Protein AF-A0A914QSR3-F1 (afdb_monomer_lite)

Foldseek 3Di:
DDDPPPVVVVVVVVVVVVVVVVVVVVVVVCCCVPPVVVCLVVPLVVVVVQCVPAPENANHVVYDDVVLVVLLVVVVLCCVPPVVSCPVPVSSVVSNVVVCVDPVNVVCVVPPDDDPD

InterPro domains:
  IPR004046 Glutathione S-transferase, C-terminal [PF14497] (30-112)
  IPR010987 Glutathione S-transferase, C-terminal-like [PS50405] (1-117)
  IPR036282 Glutathione S-transferase, C-terminal domain superfamily [SSF47616] (30-117)
  IPR050213 Glutathione S-transferase superfamily [PTHR11571] (14-114)

Structure (mmCIF, N/CA/C/O backbone):
data_AF-A0A914QSR3-F1
#
_entry.id   AF-A0A914QSR3-F1
#
loop_
_atom_site.group_PDB
_atom_site.id
_atom_site.type_symbol
_atom_site.label_atom_id
_atom_site.label_alt_id
_atom_site.label_comp_id
_atom_site.label_asym_id
_atom_site.label_entity_id
_atom_site.label_seq_id
_atom_site.pdbx_PDB_ins_code
_atom_site.Cartn_x
_atom_site.Cartn_y
_atom_site.Cartn_z
_atom_site.occupancy
_atom_site.B_iso_or_equiv
_atom_site.auth_seq_id
_atom_site.auth_comp_id
_atom_site.auth_asym_id
_atom_site.auth_atom_id
_atom_site.pdbx_PDB_model_num
ATOM 1 N N . MET A 1 1 ? 26.448 -27.550 -52.874 1.00 37.41 1 MET A N 1
ATOM 2 C CA . MET A 1 1 ? 26.895 -26.172 -52.575 1.00 37.41 1 MET A CA 1
ATOM 3 C C . MET A 1 1 ? 25.692 -25.322 -52.146 1.00 37.41 1 MET A C 1
ATOM 5 O O . MET A 1 1 ? 25.322 -24.408 -52.858 1.00 37.41 1 MET A O 1
ATOM 9 N N . LEU A 1 2 ? 25.044 -25.649 -51.019 1.00 44.28 2 LEU A N 1
ATOM 10 C CA . LEU A 1 2 ? 23.909 -24.900 -50.445 1.00 44.28 2 LEU A CA 1
ATOM 11 C C . LEU A 1 2 ? 23.855 -25.189 -48.931 1.00 44.28 2 LEU A C 1
ATOM 13 O O . LEU A 1 2 ? 23.106 -26.051 -48.493 1.00 44.28 2 LEU A O 1
ATOM 17 N N . ALA A 1 3 ? 24.710 -24.542 -48.137 1.00 46.22 3 ALA A N 1
ATOM 18 C CA . ALA A 1 3 ? 24.650 -24.623 -46.667 1.00 46.22 3 ALA A CA 1
ATOM 19 C C . ALA A 1 3 ? 24.888 -23.269 -45.968 1.00 46.22 3 ALA A C 1
ATOM 21 O O . ALA A 1 3 ? 24.902 -23.204 -44.750 1.00 46.22 3 ALA A O 1
ATOM 22 N N . VAL A 1 4 ? 25.032 -22.170 -46.721 1.00 52.44 4 VAL A N 1
ATOM 23 C CA . VAL A 1 4 ? 25.398 -20.849 -46.166 1.00 52.44 4 VAL A CA 1
ATOM 24 C C . VAL A 1 4 ? 24.162 -19.991 -45.813 1.00 52.44 4 VAL A C 1
ATOM 26 O O . VAL A 1 4 ? 24.283 -18.928 -45.220 1.00 52.44 4 VAL A O 1
ATOM 29 N N . GLY A 1 5 ? 22.948 -20.438 -46.164 1.00 55.22 5 GLY A N 1
ATOM 30 C CA . GLY A 1 5 ? 21.738 -19.604 -46.097 1.00 55.22 5 GLY A CA 1
ATOM 31 C C . GLY A 1 5 ? 21.040 -19.526 -44.733 1.00 55.22 5 GLY A C 1
ATOM 32 O O . GLY A 1 5 ? 20.477 -18.490 -44.408 1.00 55.22 5 GLY A O 1
ATOM 33 N N . CYS A 1 6 ? 21.058 -20.586 -43.918 1.00 54.84 6 CYS A N 1
ATOM 34 C CA . CYS A 1 6 ? 20.245 -20.633 -42.690 1.00 54.84 6 CYS A CA 1
ATOM 35 C C . CYS A 1 6 ? 20.939 -20.024 -41.461 1.00 54.84 6 CYS A C 1
ATOM 37 O O . CYS A 1 6 ? 20.271 -19.431 -40.617 1.00 54.84 6 CYS A O 1
ATOM 39 N N . GLU A 1 7 ? 22.267 -20.127 -41.360 1.00 61.16 7 GLU A N 1
ATOM 40 C CA . GLU A 1 7 ? 23.021 -19.594 -40.214 1.00 61.16 7 GLU A CA 1
ATOM 41 C C . GLU A 1 7 ? 23.061 -18.061 -40.211 1.00 61.16 7 GLU A C 1
ATOM 43 O O . GLU A 1 7 ? 22.854 -17.444 -39.168 1.00 61.16 7 GLU A O 1
ATOM 48 N N . GLY A 1 8 ? 23.227 -17.438 -41.384 1.00 65.00 8 GLY A N 1
ATOM 49 C CA . GLY A 1 8 ? 23.193 -15.978 -41.522 1.00 65.00 8 GLY A CA 1
ATOM 50 C C . GLY A 1 8 ? 21.822 -15.378 -41.199 1.00 65.00 8 GLY A C 1
ATOM 51 O O . GLY A 1 8 ? 21.742 -14.356 -40.521 1.00 65.00 8 GLY A O 1
ATOM 52 N N . ILE A 1 9 ? 20.735 -16.043 -41.608 1.00 68.69 9 ILE A N 1
ATOM 53 C CA . ILE A 1 9 ? 19.363 -15.608 -41.297 1.00 68.69 9 ILE A CA 1
ATOM 54 C C . ILE A 1 9 ? 19.075 -15.760 -39.798 1.00 68.69 9 ILE A C 1
ATOM 56 O O . ILE A 1 9 ? 18.521 -14.847 -39.190 1.00 68.69 9 ILE A O 1
ATOM 60 N N . ARG A 1 10 ? 19.502 -16.867 -39.173 1.00 66.94 10 ARG A N 1
ATOM 61 C CA . ARG A 1 10 ? 19.343 -17.069 -37.724 1.00 66.94 10 ARG A CA 1
ATOM 62 C C . ARG A 1 10 ? 20.141 -16.045 -36.914 1.00 66.94 10 ARG A C 1
ATOM 64 O O . ARG A 1 10 ? 19.623 -15.504 -35.946 1.00 66.94 10 ARG A O 1
ATOM 71 N N . SER A 1 11 ? 21.364 -15.727 -37.339 1.00 74.06 11 SER A N 1
ATOM 72 C CA . SER A 1 11 ? 22.180 -14.688 -36.700 1.00 74.06 11 SER A CA 1
ATOM 73 C C . SER A 1 11 ? 21.560 -13.296 -36.826 1.00 74.06 11 SER A C 1
ATOM 75 O O . SER A 1 11 ? 21.606 -12.530 -35.869 1.00 74.06 11 SER A O 1
ATOM 77 N N . ALA A 1 12 ? 20.981 -12.962 -37.982 1.00 73.50 12 ALA A N 1
ATOM 78 C CA . ALA A 1 12 ? 20.301 -11.686 -38.174 1.00 73.50 12 ALA A CA 1
ATOM 79 C C . ALA A 1 12 ? 19.018 -11.591 -37.335 1.00 73.50 12 ALA A C 1
ATOM 81 O O . ALA A 1 12 ? 18.751 -10.545 -36.756 1.00 73.50 12 ALA A O 1
ATOM 82 N N . SER A 1 13 ? 18.254 -12.683 -37.225 1.00 72.94 13 SER A N 1
ATOM 83 C CA . SER A 1 13 ? 17.041 -12.721 -36.402 1.00 72.94 13 SER A CA 1
ATOM 84 C C . SER A 1 13 ? 17.357 -12.529 -34.919 1.00 72.94 13 SER A C 1
ATOM 86 O O . SER A 1 13 ? 16.730 -11.690 -34.283 1.00 72.94 13 SER A O 1
ATOM 88 N N . ASN A 1 14 ? 18.378 -13.218 -34.399 1.00 81.25 14 ASN A N 1
ATOM 89 C CA . ASN A 1 14 ? 18.822 -13.042 -33.015 1.00 81.25 14 ASN A CA 1
ATOM 90 C C . ASN A 1 14 ? 19.315 -11.610 -32.758 1.00 81.25 14 ASN A C 1
ATOM 92 O O . ASN A 1 14 ? 18.970 -11.017 -31.750 1.00 81.25 14 ASN A O 1
ATOM 96 N N . PHE A 1 15 ? 20.062 -11.014 -33.696 1.00 77.25 15 PHE A N 1
ATOM 97 C CA . PHE A 1 15 ? 20.503 -9.622 -33.572 1.00 77.25 15 PHE A CA 1
ATOM 98 C C . PHE A 1 15 ? 19.328 -8.632 -33.544 1.00 77.25 15 PHE A C 1
ATOM 100 O O . PHE A 1 15 ? 19.354 -7.657 -32.795 1.00 77.25 15 PHE A O 1
ATOM 107 N N . ILE A 1 16 ? 18.294 -8.872 -34.357 1.00 77.12 16 ILE A N 1
ATOM 108 C CA . ILE A 1 16 ? 17.080 -8.050 -34.363 1.00 77.12 16 ILE A CA 1
ATOM 109 C C . ILE A 1 16 ? 16.337 -8.192 -33.032 1.00 77.12 16 ILE A C 1
ATOM 111 O O . ILE A 1 16 ? 15.940 -7.177 -32.465 1.00 77.12 16 ILE A O 1
ATOM 115 N N . GLU A 1 17 ? 16.183 -9.412 -32.522 1.00 78.62 17 GLU A N 1
ATOM 116 C CA . GLU A 1 17 ? 15.513 -9.694 -31.249 1.00 78.62 17 GLU A CA 1
ATOM 117 C C . GLU A 1 17 ? 16.271 -9.074 -30.065 1.00 78.62 17 GLU A C 1
ATOM 119 O O . GLU A 1 17 ? 15.699 -8.261 -29.344 1.00 78.62 17 GLU A O 1
ATOM 124 N N . ASP A 1 18 ? 17.588 -9.284 -29.979 1.00 79.69 18 ASP A N 1
ATOM 125 C CA . ASP A 1 18 ? 18.460 -8.665 -28.971 1.00 79.69 18 ASP A CA 1
ATOM 126 C C . ASP A 1 18 ? 18.412 -7.128 -29.032 1.00 79.69 18 ASP A C 1
ATOM 128 O O . ASP A 1 18 ? 18.438 -6.437 -28.008 1.00 79.69 18 ASP A O 1
ATOM 132 N N . SER A 1 19 ? 18.354 -6.557 -30.242 1.00 79.44 19 SER A N 1
ATOM 133 C CA . SER A 1 19 ? 18.237 -5.108 -30.409 1.00 79.44 19 SER A CA 1
ATOM 134 C C . SER A 1 19 ? 16.887 -4.605 -29.911 1.00 79.44 19 SER A C 1
ATOM 136 O O . SER A 1 19 ? 16.840 -3.600 -29.205 1.00 79.44 19 SER A O 1
ATOM 138 N N . LYS A 1 20 ? 15.804 -5.320 -30.228 1.00 76.00 20 LYS A N 1
ATOM 139 C CA . LYS A 1 20 ? 14.450 -4.972 -29.814 1.00 76.00 20 LYS A CA 1
ATOM 140 C C . LYS A 1 20 ? 14.320 -5.033 -28.298 1.00 76.00 20 LYS A C 1
ATOM 142 O O . LYS A 1 20 ? 13.882 -4.049 -27.717 1.00 76.00 20 LYS A O 1
ATOM 147 N N . ASP A 1 21 ? 14.810 -6.095 -27.666 1.00 79.19 21 ASP A N 1
ATOM 148 C CA . ASP A 1 21 ? 14.830 -6.226 -26.208 1.00 79.19 21 ASP A CA 1
ATOM 149 C C . ASP A 1 21 ? 15.632 -5.095 -25.561 1.00 79.19 21 ASP A C 1
ATOM 151 O O . ASP A 1 21 ? 15.220 -4.513 -24.558 1.00 79.19 21 ASP A O 1
ATOM 155 N N . LYS A 1 22 ? 16.768 -4.711 -26.151 1.00 81.44 22 LYS A N 1
ATOM 156 C CA . LYS A 1 22 ? 17.541 -3.560 -25.678 1.00 81.44 22 LYS A CA 1
ATOM 157 C C . LYS A 1 22 ? 16.751 -2.251 -25.779 1.00 81.44 22 LYS A C 1
ATOM 159 O O . LYS A 1 22 ? 16.799 -1.459 -24.840 1.00 81.44 22 LYS A O 1
ATOM 164 N N . TYR A 1 23 ? 16.058 -2.001 -26.891 1.00 62.09 23 TYR A N 1
ATOM 165 C CA . TYR A 1 23 ? 15.251 -0.789 -27.078 1.00 62.09 23 TYR A CA 1
ATOM 166 C C . TYR A 1 23 ? 14.010 -0.771 -26.178 1.00 62.09 23 TYR A C 1
ATOM 168 O O . TYR A 1 23 ? 13.725 0.266 -25.583 1.00 62.09 23 TYR A O 1
ATOM 176 N N . ASP A 1 24 ? 13.327 -1.903 -26.013 1.00 78.19 24 ASP A N 1
ATOM 177 C CA . ASP A 1 24 ? 12.173 -2.039 -25.122 1.00 78.19 24 ASP A CA 1
ATOM 178 C C . ASP A 1 24 ? 12.597 -1.803 -23.661 1.00 78.19 24 ASP A C 1
ATOM 180 O O . ASP A 1 24 ? 11.959 -1.022 -22.956 1.00 78.19 24 ASP A O 1
ATOM 184 N N . ASN A 1 25 ? 13.741 -2.348 -23.230 1.00 78.50 25 ASN A N 1
ATOM 185 C CA . ASN A 1 25 ? 14.308 -2.065 -21.907 1.00 78.50 25 ASN A CA 1
ATOM 186 C C . ASN A 1 25 ? 14.720 -0.592 -21.739 1.00 78.50 25 ASN A C 1
ATOM 188 O O . ASN A 1 25 ? 14.475 -0.005 -20.690 1.00 78.50 25 ASN A O 1
ATOM 192 N N . LEU A 1 26 ? 15.289 0.044 -22.767 1.00 75.19 26 LEU A N 1
ATOM 193 C CA . LEU A 1 26 ? 15.604 1.480 -22.749 1.00 75.19 26 LEU A CA 1
ATOM 194 C C . LEU A 1 26 ? 14.350 2.346 -22.570 1.00 75.19 26 LEU A C 1
ATOM 196 O O . LEU A 1 26 ? 14.353 3.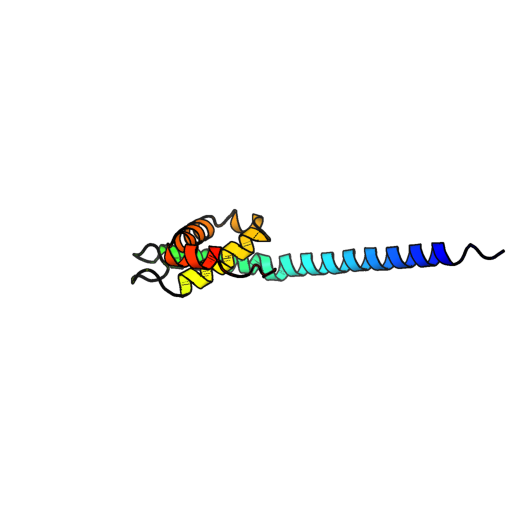271 -21.761 1.00 75.19 26 LEU A O 1
ATOM 200 N N . ILE A 1 27 ? 13.269 2.027 -23.288 1.00 77.31 27 ILE A N 1
ATOM 201 C CA . ILE A 1 27 ? 11.981 2.723 -23.166 1.00 77.31 27 ILE A CA 1
ATOM 202 C C . ILE A 1 27 ? 11.386 2.511 -21.767 1.00 77.31 27 ILE A C 1
ATOM 204 O O . ILE A 1 27 ? 10.814 3.440 -21.192 1.00 77.31 27 ILE A O 1
ATOM 208 N N . LEU A 1 28 ? 11.518 1.308 -21.202 1.00 78.12 28 LEU A N 1
ATOM 209 C CA . LEU A 1 28 ? 11.066 1.007 -19.843 1.00 78.12 28 LEU A CA 1
ATOM 210 C C . LEU A 1 28 ? 11.836 1.818 -18.792 1.00 78.12 28 LEU A C 1
ATOM 212 O O . LEU A 1 28 ? 11.200 2.438 -17.942 1.00 78.12 28 LEU A O 1
ATOM 216 N N . GLU A 1 29 ? 13.165 1.885 -18.885 1.00 80.69 29 GLU A N 1
ATOM 217 C CA . GLU A 1 29 ? 14.014 2.674 -17.979 1.00 80.69 29 GLU A CA 1
ATOM 218 C C . GLU A 1 29 ? 13.712 4.179 -18.075 1.00 80.69 29 GLU A C 1
ATOM 220 O O . GLU A 1 29 ? 13.539 4.855 -17.057 1.00 80.69 29 GLU A O 1
ATOM 225 N N . GLU A 1 30 ? 13.563 4.717 -19.291 1.00 83.06 30 GLU A N 1
ATOM 226 C CA . GLU A 1 30 ? 13.185 6.121 -19.489 1.00 83.06 30 GLU A CA 1
ATOM 227 C C . GLU A 1 30 ? 11.802 6.429 -18.905 1.00 83.06 30 GLU A C 1
ATOM 229 O O . GLU A 1 30 ? 11.631 7.430 -18.206 1.00 83.06 30 GLU A O 1
ATOM 234 N N . ASN A 1 31 ? 10.809 5.570 -19.149 1.00 83.12 31 ASN A N 1
ATOM 235 C CA . ASN A 1 31 ? 9.462 5.748 -18.608 1.00 83.12 31 ASN A CA 1
ATOM 236 C C . ASN A 1 31 ? 9.436 5.617 -17.083 1.00 83.12 31 ASN A C 1
ATOM 238 O O . ASN A 1 31 ? 8.726 6.370 -16.409 1.00 83.12 31 ASN A O 1
ATOM 242 N N . TYR A 1 32 ? 10.229 4.701 -16.531 1.00 80.56 32 TYR A N 1
ATOM 243 C CA . TYR A 1 32 ? 10.372 4.529 -15.095 1.00 80.56 32 TYR A CA 1
ATOM 244 C C . TYR A 1 32 ? 10.941 5.796 -14.443 1.00 80.56 32 TYR A C 1
ATOM 246 O O . TYR A 1 32 ? 10.314 6.358 -13.542 1.00 80.56 32 TYR A O 1
ATOM 254 N N . ALA A 1 33 ? 12.067 6.307 -14.944 1.00 84.81 33 ALA A N 1
ATOM 255 C CA . ALA A 1 33 ? 12.706 7.507 -14.405 1.00 84.81 33 ALA A CA 1
ATOM 256 C C . ALA A 1 33 ? 11.847 8.769 -14.602 1.00 84.81 33 ALA A C 1
ATOM 258 O O . ALA A 1 33 ? 11.763 9.630 -13.726 1.00 84.81 33 ALA A O 1
ATOM 259 N N . LYS A 1 34 ? 11.178 8.888 -15.754 1.00 88.81 34 LYS A N 1
ATOM 260 C CA . LYS A 1 34 ? 10.405 10.084 -16.112 1.00 88.81 34 LYS A CA 1
ATOM 261 C C . LYS A 1 34 ? 9.044 10.153 -15.430 1.00 88.81 34 LYS A C 1
ATOM 263 O O . LYS A 1 34 ? 8.596 11.243 -15.079 1.00 88.81 34 LYS A O 1
ATOM 268 N N . HIS A 1 35 ? 8.361 9.020 -15.290 1.00 86.44 35 HIS A N 1
ATOM 269 C CA . HIS A 1 35 ? 6.977 8.985 -14.825 1.00 86.44 35 HIS A CA 1
ATOM 270 C C . HIS A 1 35 ? 6.829 8.263 -13.495 1.00 86.44 35 HIS A C 1
ATOM 272 O O . HIS A 1 35 ? 6.146 8.765 -12.609 1.00 86.44 35 HIS A O 1
ATOM 278 N N . PHE A 1 36 ? 7.439 7.097 -13.325 1.00 84.75 36 PHE A N 1
ATOM 279 C CA . PHE A 1 36 ? 7.160 6.263 -12.162 1.00 84.75 36 PHE A CA 1
ATOM 280 C C . PHE A 1 36 ? 7.856 6.770 -10.893 1.00 84.75 36 PHE A C 1
ATOM 282 O O . PHE A 1 36 ? 7.192 7.077 -9.903 1.00 84.75 36 PHE A O 1
ATOM 289 N N . GLU A 1 37 ? 9.179 6.931 -10.931 1.00 86.31 37 GLU A N 1
ATOM 290 C CA . GLU A 1 37 ? 9.983 7.367 -9.787 1.00 86.31 37 GLU A CA 1
ATOM 291 C C . GLU A 1 37 ? 9.514 8.697 -9.155 1.00 86.31 37 GLU A C 1
ATOM 293 O O . GLU A 1 37 ? 9.348 8.738 -7.928 1.00 86.31 37 GLU A O 1
ATOM 298 N N . PRO A 1 38 ? 9.248 9.783 -9.915 1.00 91.50 38 PRO A N 1
ATOM 299 C CA . PRO A 1 38 ? 8.776 11.029 -9.312 1.00 91.50 38 PRO A CA 1
ATOM 300 C C . PRO A 1 38 ? 7.398 10.872 -8.662 1.00 91.50 38 PRO A C 1
ATOM 302 O O . PRO A 1 38 ? 7.178 11.406 -7.575 1.00 91.50 38 PRO A O 1
ATOM 305 N N . ASN A 1 39 ? 6.494 10.093 -9.265 1.00 90.88 39 ASN A N 1
ATOM 306 C CA . ASN A 1 39 ? 5.167 9.845 -8.704 1.00 90.88 39 ASN A CA 1
ATOM 307 C C . ASN A 1 39 ? 5.242 9.025 -7.411 1.00 90.88 39 ASN A C 1
ATOM 309 O O . ASN A 1 39 ? 4.571 9.359 -6.437 1.00 90.88 39 ASN A O 1
ATOM 313 N N . VAL A 1 40 ? 6.097 8.002 -7.350 1.00 90.06 40 VAL A N 1
ATOM 314 C CA . VAL A 1 40 ? 6.341 7.238 -6.116 1.00 90.06 40 VAL A CA 1
ATOM 315 C C . VAL A 1 40 ? 6.825 8.163 -5.000 1.00 90.06 40 VAL A C 1
ATOM 317 O O . VAL A 1 40 ? 6.236 8.192 -3.915 1.00 90.06 40 VAL A O 1
ATOM 320 N N . LYS A 1 41 ? 7.846 8.982 -5.284 1.00 90.50 41 LYS A N 1
ATOM 321 C CA . LYS A 1 41 ? 8.405 9.939 -4.317 1.00 90.50 41 LYS A CA 1
ATOM 322 C C . LYS A 1 41 ? 7.389 10.989 -3.874 1.00 90.50 41 LYS A C 1
ATOM 324 O O . LYS A 1 41 ? 7.443 11.434 -2.731 1.00 90.50 41 LYS A O 1
ATOM 329 N N . GLN A 1 42 ? 6.468 11.376 -4.752 1.00 93.50 42 GLN A N 1
ATOM 330 C CA . GLN A 1 42 ? 5.435 12.361 -4.455 1.00 93.50 42 GLN A CA 1
ATOM 331 C C . GLN A 1 42 ? 4.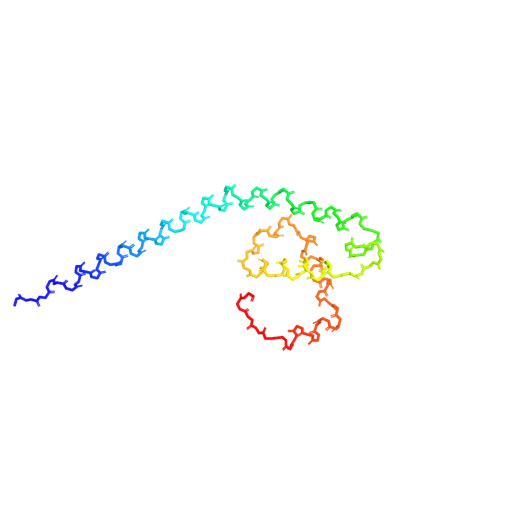271 11.775 -3.643 1.00 93.50 42 GLN A C 1
ATOM 333 O O . GLN A 1 42 ? 3.839 12.392 -2.670 1.00 93.50 42 GLN A O 1
ATOM 338 N N . TYR A 1 43 ? 3.742 10.610 -4.027 1.00 93.12 43 TYR A N 1
ATOM 339 C CA . TYR A 1 43 ? 2.467 10.107 -3.506 1.00 93.12 43 TYR A CA 1
ATOM 340 C C . TYR A 1 43 ? 2.602 9.145 -2.324 1.00 93.12 43 TYR A C 1
ATOM 342 O O . TYR A 1 43 ? 1.775 9.208 -1.414 1.00 93.12 43 TYR A O 1
ATOM 350 N N . LEU A 1 44 ? 3.633 8.294 -2.266 1.00 93.31 44 LEU A N 1
ATOM 351 C CA . LEU A 1 44 ? 3.766 7.344 -1.150 1.00 93.31 44 LEU A CA 1
ATOM 352 C C . LEU A 1 44 ? 3.896 8.030 0.220 1.00 93.31 44 LEU A C 1
ATOM 354 O O . LEU A 1 44 ? 3.206 7.610 1.154 1.00 93.31 44 LEU A O 1
ATOM 358 N N . PRO A 1 45 ? 4.656 9.135 0.369 1.00 94.88 45 PRO A N 1
ATOM 359 C CA . PRO A 1 45 ? 4.677 9.878 1.628 1.00 94.88 45 PRO A CA 1
ATOM 360 C C . PRO A 1 45 ? 3.308 10.438 2.029 1.00 94.88 45 PRO A C 1
ATOM 362 O O . PRO A 1 45 ? 3.015 10.544 3.219 1.00 94.88 45 PRO A O 1
ATOM 365 N N . VAL A 1 46 ? 2.453 10.784 1.060 1.00 95.50 46 VAL A N 1
ATOM 366 C CA . VAL A 1 46 ? 1.089 11.263 1.331 1.00 95.50 46 VAL A CA 1
ATOM 367 C C . VAL A 1 46 ? 0.233 10.135 1.899 1.00 95.50 46 VAL A C 1
ATOM 369 O O . VAL A 1 46 ? -0.459 10.352 2.889 1.00 95.50 46 VAL A O 1
ATOM 372 N N . ILE A 1 47 ? 0.325 8.926 1.342 1.00 94.56 47 ILE A N 1
ATOM 373 C CA . ILE A 1 47 ? -0.387 7.747 1.859 1.00 94.56 47 ILE A CA 1
ATOM 374 C C . ILE A 1 47 ? 0.063 7.440 3.293 1.00 94.56 47 ILE A C 1
ATOM 376 O O . ILE A 1 47 ? -0.769 7.281 4.182 1.00 94.56 47 ILE A O 1
ATOM 380 N N . ILE A 1 48 ? 1.373 7.444 3.552 1.00 95.19 48 ILE A N 1
ATOM 381 C CA . ILE A 1 48 ? 1.918 7.225 4.902 1.00 95.19 48 ILE A CA 1
ATOM 382 C C . ILE A 1 48 ? 1.450 8.315 5.867 1.00 95.19 48 ILE A C 1
ATOM 384 O O . ILE A 1 48 ? 1.121 8.029 7.018 1.00 95.19 48 ILE A O 1
ATOM 388 N N . LYS A 1 49 ? 1.397 9.571 5.414 1.00 95.88 49 LYS A N 1
ATOM 389 C CA . LYS A 1 49 ? 0.870 10.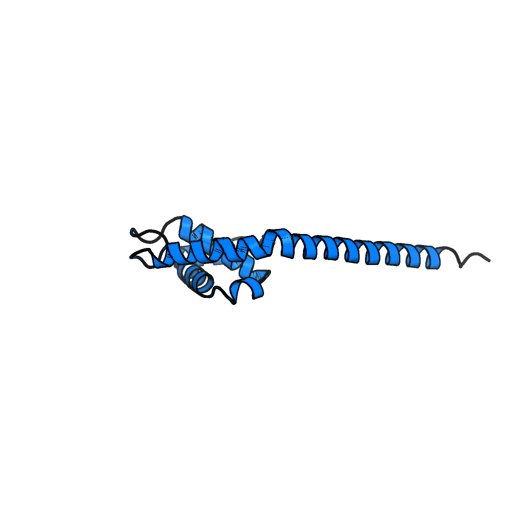675 6.218 1.00 95.88 49 LYS A CA 1
ATOM 390 C C . LYS A 1 49 ? -0.594 10.438 6.586 1.00 95.88 49 LYS A C 1
ATOM 392 O O . LYS A 1 49 ? -0.928 10.621 7.749 1.00 95.88 49 LYS A O 1
ATOM 397 N N . LEU A 1 50 ? -1.434 10.012 5.641 1.00 94.44 50 LEU A N 1
ATOM 398 C CA . LEU A 1 50 ? -2.841 9.696 5.908 1.00 94.44 50 LEU A CA 1
ATOM 399 C C . LEU A 1 50 ? -2.976 8.565 6.933 1.00 94.44 50 LEU A C 1
ATOM 401 O O . LEU A 1 50 ? -3.734 8.706 7.888 1.00 94.44 50 LEU A O 1
ATOM 405 N N . LEU A 1 51 ? -2.180 7.501 6.792 1.00 94.88 51 LEU A N 1
ATOM 406 C CA . LEU A 1 51 ? -2.151 6.398 7.753 1.00 94.88 51 LEU A CA 1
ATOM 407 C C . LEU A 1 51 ? -1.765 6.884 9.161 1.00 94.88 51 LEU A C 1
ATOM 409 O O . LEU A 1 51 ? -2.428 6.553 10.136 1.00 94.88 51 LEU A O 1
ATOM 413 N N . LYS A 1 52 ? -0.726 7.722 9.270 1.00 94.25 52 LYS A N 1
ATOM 414 C CA . LYS A 1 52 ? -0.248 8.278 10.550 1.00 94.25 52 LYS A CA 1
ATOM 415 C C . LYS A 1 52 ? -1.177 9.335 11.156 1.00 94.25 52 LYS A C 1
ATOM 417 O O . LYS A 1 52 ? -1.049 9.644 12.336 1.00 94.25 52 LYS A O 1
ATOM 422 N N . GLN A 1 53 ? -2.051 9.945 10.357 1.00 95.19 53 GLN A N 1
ATOM 423 C CA . GLN A 1 53 ? -3.021 10.934 10.830 1.00 95.19 53 GLN A CA 1
ATOM 424 C C . GLN A 1 53 ? -4.240 10.291 11.485 1.00 95.19 53 GLN A C 1
ATOM 426 O O . GLN A 1 53 ? -4.914 10.969 12.265 1.00 95.19 53 GLN A O 1
ATOM 431 N N . SER A 1 54 ? -4.527 9.023 11.181 1.00 93.06 54 SER A N 1
ATOM 432 C CA . SER A 1 54 ? -5.625 8.335 11.838 1.00 93.06 54 SER A CA 1
ATOM 433 C C . SER A 1 54 ? -5.324 8.112 13.317 1.00 93.06 54 SER A C 1
ATOM 435 O O . SER A 1 54 ? -4.193 7.858 13.728 1.00 93.06 54 SER A O 1
ATOM 437 N N . LYS A 1 55 ? -6.374 8.192 14.131 1.00 92.25 55 LYS A N 1
ATOM 438 C CA . LYS A 1 55 ? -6.351 7.798 15.545 1.00 92.25 55 LYS A CA 1
ATOM 439 C C . LYS A 1 55 ? -6.487 6.290 15.737 1.00 92.25 55 LYS A C 1
ATOM 441 O O . LYS A 1 55 ? -6.423 5.818 16.871 1.00 92.25 55 LYS A O 1
ATOM 446 N N . SER A 1 56 ? -6.738 5.555 14.659 1.00 91.94 56 SER A N 1
ATOM 447 C CA . SER A 1 56 ? -6.785 4.102 14.660 1.00 91.94 56 SER A CA 1
ATOM 448 C C . SER A 1 56 ? -5.482 3.524 14.103 1.00 91.94 56 SER A C 1
ATOM 450 O O . SER A 1 56 ? -4.559 4.241 13.729 1.00 91.94 56 SER A O 1
ATOM 452 N N . GLU A 1 57 ? -5.411 2.199 14.040 1.00 90.75 57 GLU A N 1
ATOM 453 C CA . GLU A 1 57 ? -4.302 1.487 13.401 1.00 90.75 57 GLU A CA 1
ATOM 454 C C . GLU A 1 57 ? -4.518 1.272 11.883 1.00 90.75 57 GLU A C 1
ATOM 456 O O . GLU A 1 57 ? -3.771 0.528 11.244 1.00 90.75 57 GLU A O 1
ATOM 461 N N . PHE A 1 58 ? -5.561 1.896 11.332 1.00 94.81 58 PHE A N 1
ATOM 462 C CA . PHE A 1 58 ? -6.063 1.807 9.959 1.00 94.81 58 PHE A CA 1
ATOM 463 C C . PHE A 1 58 ? -6.223 3.214 9.364 1.00 94.81 58 PHE A C 1
ATOM 465 O O . PHE A 1 58 ? -6.023 4.211 10.051 1.00 94.81 58 PHE A O 1
ATOM 472 N N . PHE A 1 59 ? -6.595 3.327 8.088 1.00 94.25 59 PHE A N 1
ATOM 473 C CA . PHE A 1 59 ? -6.717 4.628 7.413 1.00 94.25 59 PHE A CA 1
ATOM 474 C C . PHE A 1 59 ? -7.845 5.525 7.943 1.00 94.25 59 PHE A C 1
ATOM 476 O O . PHE A 1 59 ? -7.769 6.746 7.799 1.00 94.25 59 PHE A O 1
ATOM 483 N N . ALA A 1 60 ? -8.897 4.952 8.530 1.00 93.81 60 ALA A N 1
ATOM 484 C CA . ALA A 1 60 ? -10.028 5.707 9.061 1.00 93.81 60 ALA A CA 1
ATOM 485 C C . ALA A 1 60 ? -10.064 5.660 10.588 1.00 93.81 60 ALA A C 1
ATOM 487 O O . ALA A 1 60 ? -9.826 4.622 11.194 1.00 93.81 60 ALA A O 1
ATOM 488 N N . ASP A 1 61 ? -10.485 6.752 11.228 1.00 93.62 61 ASP A N 1
ATOM 489 C CA . ASP A 1 61 ? -10.628 6.803 12.693 1.00 93.62 61 ASP A CA 1
ATOM 490 C C . ASP A 1 61 ? -11.651 5.793 13.237 1.00 93.62 61 ASP A C 1
ATOM 492 O O . ASP A 1 61 ? -11.576 5.399 14.399 1.00 93.62 61 ASP A O 1
ATOM 496 N N . SER A 1 62 ? -12.587 5.338 12.399 1.00 94.31 62 SER A N 1
ATOM 497 C CA . SER A 1 62 ? -13.552 4.284 12.727 1.00 94.31 62 SER A CA 1
ATOM 498 C C . SER A 1 62 ? -12.956 2.868 12.719 1.00 94.31 62 SER A C 1
ATOM 500 O O . SER A 1 62 ? -13.674 1.916 13.016 1.00 94.31 62 SER A O 1
ATOM 502 N N . GLY A 1 63 ? -11.676 2.711 12.368 1.00 94.00 63 GLY A N 1
ATOM 503 C CA . GLY A 1 63 ? -10.989 1.428 12.252 1.00 94.00 63 GLY A CA 1
ATOM 504 C C . GLY A 1 63 ? -10.942 0.903 10.816 1.00 94.00 63 GLY A C 1
ATOM 505 O O . GLY A 1 63 ? -10.833 1.678 9.871 1.00 94.00 63 GLY A O 1
ATOM 506 N N . LEU A 1 64 ? -10.997 -0.424 10.668 1.00 95.50 64 LEU A N 1
ATOM 507 C CA . LEU A 1 64 ? -10.816 -1.129 9.396 1.00 95.50 64 LEU A CA 1
ATOM 508 C C . LEU A 1 64 ? -11.888 -0.752 8.363 1.00 95.50 64 LEU A C 1
ATOM 510 O O . LEU A 1 64 ? -13.089 -0.861 8.618 1.00 95.50 64 LEU A O 1
ATOM 514 N N . THR A 1 65 ? -11.445 -0.392 7.163 1.00 96.31 65 THR A N 1
ATOM 515 C CA . THR A 1 65 ? -12.283 -0.047 6.014 1.00 96.31 65 THR A CA 1
ATOM 516 C C . THR A 1 65 ? -11.826 -0.772 4.753 1.00 96.31 65 THR A C 1
ATOM 518 O O . THR A 1 65 ? -10.797 -1.441 4.716 1.00 96.31 65 THR A O 1
ATOM 521 N N . TRP A 1 66 ? -12.594 -0.618 3.674 1.00 96.12 66 TRP A N 1
ATOM 522 C CA . TRP A 1 66 ? -12.223 -1.179 2.376 1.00 96.12 66 TRP A CA 1
ATOM 523 C C . TRP A 1 66 ? -10.917 -0.593 1.808 1.00 96.12 66 TRP A C 1
ATOM 525 O O . TRP A 1 66 ? -10.243 -1.262 1.028 1.00 96.12 66 TRP A O 1
ATOM 535 N N . VAL A 1 67 ? -10.543 0.625 2.221 1.00 96.00 67 VAL A N 1
ATOM 536 C CA . VAL A 1 67 ? -9.306 1.293 1.788 1.00 96.00 67 VAL A CA 1
ATOM 537 C C . VAL A 1 67 ? -8.080 0.542 2.296 1.00 96.00 67 VAL A C 1
ATOM 539 O O . VAL A 1 67 ? -7.105 0.408 1.565 1.00 96.00 67 VAL A O 1
ATOM 542 N N . ASP A 1 68 ? -8.145 -0.005 3.508 1.00 96.69 68 ASP A N 1
ATOM 543 C CA . ASP A 1 68 ? -7.055 -0.788 4.088 1.00 96.69 68 ASP A CA 1
ATOM 544 C C . ASP A 1 68 ? -6.780 -2.052 3.260 1.00 96.69 68 ASP A C 1
ATOM 546 O O . ASP A 1 68 ? -5.625 -2.377 3.007 1.00 96.69 68 ASP A O 1
ATOM 550 N N . PHE A 1 69 ? -7.828 -2.714 2.749 1.00 96.50 69 PHE A N 1
ATOM 551 C CA . PHE A 1 69 ? -7.675 -3.863 1.845 1.00 96.50 69 PHE A CA 1
ATOM 552 C C . PHE A 1 69 ? -7.093 -3.473 0.484 1.00 96.50 69 PHE A C 1
ATOM 554 O O . PHE A 1 69 ? -6.246 -4.190 -0.043 1.00 96.50 69 PHE A O 1
ATOM 561 N N . LEU A 1 70 ? -7.535 -2.343 -0.083 1.00 95.44 70 LEU A N 1
ATOM 562 C CA . LEU A 1 70 ? -7.002 -1.827 -1.347 1.00 95.44 70 LEU A CA 1
ATOM 563 C C . LEU A 1 70 ? -5.500 -1.550 -1.224 1.00 95.44 70 LEU A C 1
ATOM 565 O O . LEU A 1 70 ? -4.711 -1.965 -2.066 1.00 95.44 70 LEU A O 1
ATOM 569 N N . VAL A 1 71 ? -5.109 -0.848 -0.163 1.00 95.31 71 VAL A N 1
ATOM 570 C CA . VAL A 1 71 ? -3.717 -0.470 0.072 1.00 95.31 71 VAL A CA 1
ATOM 571 C C . VAL A 1 71 ? -2.865 -1.698 0.386 1.00 95.31 71 VAL A C 1
ATOM 573 O O . VAL A 1 71 ? -1.762 -1.814 -0.149 1.00 95.31 71 VAL A O 1
ATOM 576 N N . SER A 1 72 ? -3.362 -2.622 1.216 1.00 95.44 72 SER A N 1
ATOM 577 C CA . SER A 1 72 ? -2.611 -3.823 1.579 1.00 95.44 72 SER A CA 1
ATOM 578 C C . SER A 1 72 ? -2.345 -4.732 0.387 1.00 95.44 72 SER A C 1
ATOM 580 O O . SER A 1 72 ? -1.241 -5.245 0.249 1.00 95.44 72 SER A O 1
ATOM 582 N N . GLU A 1 73 ? -3.345 -4.935 -0.471 1.00 93.25 73 GLU A N 1
ATOM 583 C CA . GLU A 1 73 ? -3.212 -5.784 -1.654 1.00 93.25 73 GLU A CA 1
ATOM 584 C C . GLU A 1 73 ? -2.247 -5.157 -2.663 1.00 93.25 73 GLU A C 1
ATOM 586 O O . GLU A 1 73 ? -1.299 -5.813 -3.101 1.00 93.25 73 GLU A O 1
ATOM 591 N N . TYR A 1 74 ? -2.410 -3.860 -2.930 1.00 92.69 74 TYR A N 1
ATOM 592 C CA . TYR A 1 74 ? -1.587 -3.149 -3.897 1.00 92.69 74 TYR A CA 1
ATOM 593 C C . TYR A 1 74 ? -0.099 -3.186 -3.522 1.00 92.69 74 TYR A C 1
ATOM 595 O O . TYR A 1 74 ? 0.759 -3.481 -4.357 1.00 92.69 74 TYR A O 1
ATOM 603 N N . PHE A 1 75 ? 0.230 -2.928 -2.251 1.00 92.88 75 PHE A N 1
ATOM 604 C CA . PHE A 1 75 ? 1.624 -2.932 -1.806 1.00 92.88 75 PHE A CA 1
ATOM 605 C C . PHE A 1 75 ? 2.200 -4.329 -1.583 1.00 92.88 75 PHE A C 1
ATOM 607 O O . PHE A 1 75 ? 3.409 -4.494 -1.732 1.00 92.88 75 PHE A O 1
ATOM 614 N N . ASP A 1 76 ? 1.383 -5.340 -1.300 1.00 90.69 76 ASP A N 1
ATOM 615 C CA . ASP A 1 76 ? 1.842 -6.732 -1.277 1.00 90.69 76 ASP A CA 1
ATOM 616 C C . ASP A 1 76 ? 2.211 -7.221 -2.686 1.00 90.69 76 ASP A C 1
ATOM 618 O O . ASP A 1 76 ? 3.278 -7.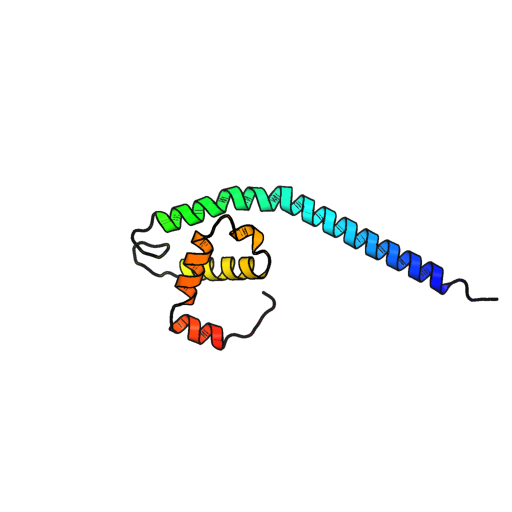806 -2.879 1.00 90.69 76 ASP A O 1
ATOM 622 N N . SER A 1 77 ? 1.402 -6.872 -3.693 1.00 88.56 77 SER A N 1
ATOM 623 C CA . SER A 1 77 ? 1.707 -7.151 -5.101 1.00 88.56 77 SER A CA 1
ATOM 624 C C . SER A 1 77 ? 2.985 -6.440 -5.561 1.00 88.56 77 SER A C 1
ATOM 626 O O . SER A 1 77 ? 3.877 -7.070 -6.139 1.00 88.56 77 SER A O 1
ATOM 628 N N . ILE A 1 78 ? 3.152 -5.152 -5.225 1.00 88.62 78 ILE A N 1
ATOM 629 C CA . ILE A 1 78 ? 4.401 -4.420 -5.500 1.00 88.62 78 ILE A CA 1
ATOM 630 C C . ILE A 1 78 ? 5.584 -5.059 -4.775 1.00 88.62 78 ILE A C 1
ATOM 632 O O . ILE A 1 78 ? 6.650 -5.186 -5.367 1.00 88.62 78 ILE A O 1
ATOM 636 N N . ASN A 1 79 ? 5.430 -5.486 -3.522 1.00 90.00 79 ASN A N 1
ATOM 637 C CA . ASN A 1 79 ? 6.512 -6.133 -2.786 1.00 90.00 79 ASN A CA 1
ATOM 638 C C . ASN A 1 79 ? 6.948 -7.459 -3.438 1.00 90.00 79 ASN A C 1
ATOM 640 O O . ASN A 1 79 ? 8.131 -7.787 -3.412 1.00 90.00 79 ASN A O 1
ATOM 644 N N . GLY A 1 80 ? 6.012 -8.199 -4.041 1.00 86.88 80 GLY A N 1
ATOM 645 C CA . GLY A 1 80 ? 6.307 -9.425 -4.785 1.00 86.88 80 GLY A CA 1
ATOM 646 C C . GLY A 1 80 ? 7.104 -9.198 -6.074 1.00 86.88 80 GLY A C 1
ATOM 647 O O . GLY A 1 80 ? 7.933 -10.034 -6.427 1.00 86.88 80 GLY A O 1
ATOM 648 N N . HIS A 1 81 ? 6.893 -8.066 -6.754 1.00 83.12 81 HIS A N 1
ATOM 649 C CA . HIS A 1 81 ? 7.502 -7.781 -8.062 1.00 83.12 81 HIS A CA 1
ATOM 650 C C . HIS A 1 81 ? 8.702 -6.824 -8.002 1.00 83.12 81 HIS A C 1
ATOM 652 O O . HIS A 1 81 ? 9.650 -6.960 -8.770 1.00 83.12 81 HIS A O 1
ATOM 658 N N . ALA A 1 82 ? 8.667 -5.846 -7.101 1.00 84.12 82 ALA A N 1
ATOM 659 C CA . ALA A 1 82 ? 9.630 -4.755 -6.993 1.00 84.12 82 ALA A CA 1
ATOM 660 C C . ALA A 1 82 ? 9.881 -4.373 -5.516 1.00 84.12 82 ALA A C 1
ATOM 662 O O . ALA A 1 82 ? 9.606 -3.241 -5.101 1.00 84.12 82 ALA A O 1
ATOM 663 N N . PRO A 1 83 ? 10.440 -5.289 -4.701 1.00 87.12 83 PRO A N 1
ATOM 664 C CA . PRO A 1 83 ? 10.650 -5.069 -3.265 1.00 87.12 83 PRO A CA 1
ATOM 665 C C . PRO A 1 83 ? 11.557 -3.866 -2.962 1.00 87.12 83 PRO A C 1
ATOM 667 O O . PRO A 1 83 ? 11.410 -3.217 -1.927 1.00 87.12 83 PRO A O 1
ATOM 670 N N . GLU A 1 84 ? 12.470 -3.527 -3.877 1.00 86.62 84 GLU A N 1
ATOM 671 C CA . GLU A 1 84 ? 13.379 -2.378 -3.767 1.00 86.62 84 GLU A CA 1
ATOM 672 C C . GLU A 1 84 ? 12.640 -1.042 -3.596 1.00 86.62 84 GLU A C 1
ATOM 674 O O . GLU A 1 84 ? 13.109 -0.168 -2.867 1.00 86.62 84 GLU A O 1
ATOM 679 N N . LEU A 1 85 ? 11.454 -0.900 -4.196 1.00 84.62 85 LEU A N 1
ATOM 680 C CA . LEU A 1 85 ? 10.644 0.317 -4.098 1.00 84.62 85 LEU A CA 1
ATOM 681 C C . LEU A 1 85 ? 10.161 0.580 -2.674 1.00 84.62 85 LEU A C 1
ATOM 683 O O . LEU A 1 85 ? 10.116 1.728 -2.233 1.00 84.62 85 LEU A O 1
ATOM 687 N N . LEU A 1 86 ? 9.800 -0.481 -1.954 1.00 87.62 86 LEU A N 1
ATOM 688 C CA . LEU A 1 86 ? 9.174 -0.388 -0.636 1.00 87.62 86 LEU A CA 1
ATOM 689 C C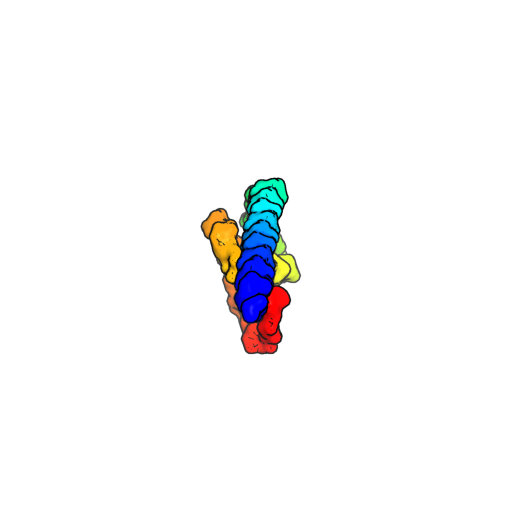 . LEU A 1 86 ? 10.185 -0.394 0.510 1.00 87.62 86 LEU A C 1
ATOM 691 O O . LEU A 1 86 ? 9.806 -0.120 1.647 1.00 87.62 86 LEU A O 1
ATOM 695 N N . LYS A 1 87 ? 11.479 -0.600 0.228 1.00 88.50 87 LYS A N 1
ATOM 696 C CA . LYS A 1 87 ? 12.549 -0.496 1.237 1.00 88.50 87 LYS A CA 1
ATOM 697 C C . LYS A 1 87 ? 12.570 0.858 1.945 1.00 88.50 87 LYS A C 1
ATOM 699 O O . LYS A 1 87 ? 12.872 0.920 3.132 1.00 88.50 87 LYS A O 1
ATOM 704 N N . ASN A 1 88 ? 12.222 1.924 1.228 1.00 89.81 88 ASN A N 1
ATOM 705 C CA . ASN A 1 88 ? 12.178 3.284 1.769 1.00 89.81 88 ASN A CA 1
ATOM 706 C C . ASN A 1 88 ? 10.856 3.618 2.482 1.00 89.81 88 ASN A C 1
ATOM 708 O O . ASN A 1 88 ? 10.728 4.708 3.033 1.00 89.81 88 ASN A O 1
ATOM 712 N N . TYR A 1 89 ? 9.878 2.707 2.457 1.00 92.94 89 TYR A N 1
ATOM 713 C CA . TYR A 1 89 ? 8.515 2.923 2.949 1.00 92.94 89 TYR A CA 1
ATOM 714 C C . TYR A 1 89 ? 8.017 1.728 3.790 1.00 92.94 89 TYR A C 1
ATOM 716 O O . TYR A 1 89 ? 6.978 1.135 3.471 1.00 92.94 89 TYR A O 1
ATOM 724 N N . PRO A 1 90 ? 8.745 1.335 4.855 1.00 93.81 90 PRO A N 1
ATOM 725 C CA . PRO A 1 90 ? 8.417 0.153 5.652 1.00 93.81 90 PRO A CA 1
ATOM 726 C C . PRO A 1 90 ? 7.026 0.221 6.298 1.00 93.81 90 PRO A C 1
ATOM 728 O O . PRO A 1 90 ? 6.402 -0.820 6.495 1.00 93.81 90 PRO A O 1
ATOM 731 N N . GLU A 1 91 ? 6.493 1.417 6.561 1.00 93.94 91 GLU A N 1
ATOM 732 C CA . GLU A 1 91 ? 5.167 1.597 7.163 1.00 93.94 91 GLU A CA 1
ATOM 733 C C . GLU A 1 91 ? 4.041 1.004 6.303 1.00 93.94 91 GLU A C 1
ATOM 735 O O . GLU A 1 91 ? 3.057 0.484 6.830 1.00 93.94 91 GLU A O 1
ATOM 740 N N . LEU A 1 92 ? 4.189 1.034 4.974 1.00 93.81 92 LEU A N 1
ATOM 741 C CA . LEU A 1 92 ? 3.214 0.442 4.052 1.00 93.81 92 LEU A CA 1
ATOM 742 C C . LEU A 1 92 ? 3.239 -1.090 4.125 1.00 93.81 92 LEU A C 1
ATOM 744 O O . LEU A 1 92 ? 2.190 -1.737 4.071 1.00 93.81 92 LEU A O 1
ATOM 748 N N . LEU A 1 93 ? 4.425 -1.677 4.305 1.00 93.81 93 LEU A N 1
ATOM 749 C CA . LEU A 1 93 ? 4.584 -3.121 4.488 1.00 93.81 93 LEU A CA 1
ATOM 750 C C . LEU A 1 93 ? 4.028 -3.574 5.840 1.00 93.81 93 LEU A C 1
ATOM 752 O O . LEU A 1 93 ? 3.387 -4.620 5.924 1.00 93.81 93 LEU A O 1
ATOM 756 N N . GLU A 1 94 ? 4.249 -2.797 6.898 1.00 94.69 94 GLU A N 1
ATOM 757 C CA . GLU A 1 94 ? 3.684 -3.070 8.222 1.00 94.69 94 GLU A CA 1
ATOM 758 C C . GLU A 1 94 ? 2.156 -3.021 8.204 1.00 94.69 94 GLU A C 1
ATOM 760 O O . GLU A 1 94 ? 1.508 -3.948 8.697 1.00 94.69 94 GLU A O 1
ATOM 765 N N . HIS A 1 95 ? 1.579 -2.000 7.567 1.00 95.62 95 HIS A N 1
ATOM 766 C CA . HIS A 1 95 ? 0.137 -1.910 7.368 1.00 95.62 95 HIS A CA 1
ATOM 767 C C . HIS A 1 95 ? -0.406 -3.120 6.595 1.00 95.62 95 HIS A C 1
ATOM 769 O O . HIS A 1 95 ? -1.355 -3.767 7.039 1.00 95.62 95 HIS A O 1
ATOM 775 N N . SER A 1 96 ? 0.247 -3.488 5.490 1.00 95.12 96 SER A N 1
ATOM 776 C CA . SER A 1 96 ? -0.165 -4.630 4.665 1.00 95.12 96 SER A CA 1
ATOM 777 C C . SER A 1 96 ? -0.142 -5.940 5.454 1.00 95.12 96 SER A C 1
ATOM 779 O O . SER A 1 96 ? -1.119 -6.686 5.451 1.00 95.12 96 SER A O 1
ATOM 781 N N . LYS A 1 97 ? 0.926 -6.191 6.225 1.00 94.75 97 LYS A N 1
ATOM 782 C CA . LYS A 1 97 ? 1.022 -7.352 7.127 1.00 94.75 97 LYS A CA 1
ATOM 783 C C . LYS A 1 97 ? -0.092 -7.364 8.167 1.00 94.75 97 LYS A C 1
ATOM 785 O O . LYS A 1 97 ? -0.644 -8.423 8.462 1.00 94.75 97 LYS A O 1
ATOM 790 N N . LYS A 1 98 ? -0.435 -6.199 8.718 1.00 95.25 98 LYS A N 1
ATOM 791 C CA . LYS A 1 98 ? -1.506 -6.071 9.707 1.00 95.25 98 LYS A CA 1
ATOM 792 C C . LYS A 1 98 ? -2.854 -6.456 9.109 1.00 95.25 98 LYS A C 1
ATOM 794 O O . LYS A 1 98 ? -3.536 -7.312 9.669 1.00 95.25 98 LYS A O 1
ATOM 799 N N . VAL A 1 99 ? -3.210 -5.891 7.959 1.00 96.81 99 VAL A N 1
ATOM 800 C CA . VAL A 1 99 ? -4.457 -6.225 7.256 1.00 96.81 99 VAL A CA 1
A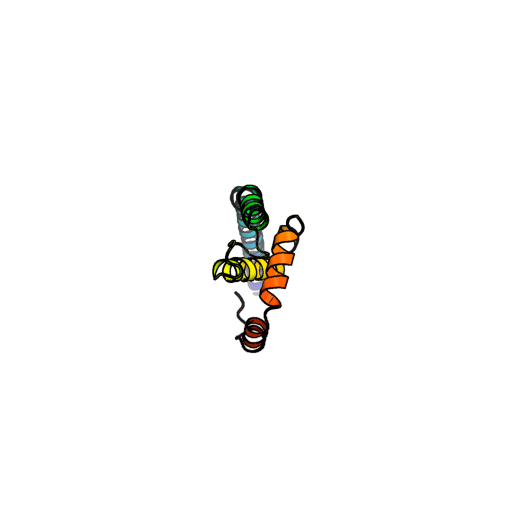TOM 801 C C . VAL A 1 99 ? -4.474 -7.705 6.878 1.00 96.81 99 VAL A C 1
ATOM 803 O O . VAL A 1 99 ? -5.444 -8.405 7.163 1.00 96.81 99 VAL A O 1
ATOM 806 N N . HIS A 1 100 ? -3.370 -8.232 6.346 1.00 95.00 100 HIS A N 1
ATOM 807 C CA . HIS A 1 100 ? -3.252 -9.651 6.029 1.00 95.00 100 HIS A CA 1
ATOM 808 C C . HIS A 1 100 ? -3.329 -10.559 7.255 1.00 95.00 100 HIS A C 1
ATOM 810 O O . HIS A 1 100 ? -3.740 -11.698 7.097 1.00 95.00 100 HIS A O 1
ATOM 816 N N . SER A 1 101 ? -3.041 -10.100 8.474 1.00 96.00 101 SER A N 1
ATOM 817 C CA . SER A 1 101 ? -3.174 -10.930 9.683 1.00 96.00 101 SER A CA 1
ATOM 818 C C . SER A 1 101 ? -4.624 -11.179 10.129 1.00 96.00 101 SER A C 1
ATOM 820 O O . SER A 1 101 ? -4.864 -11.991 11.024 1.00 96.00 101 SER A O 1
ATOM 822 N N . LEU A 1 102 ? -5.608 -10.519 9.506 1.00 96.25 102 LEU A N 1
ATOM 823 C CA . LEU A 1 102 ? -7.020 -10.687 9.842 1.00 96.25 102 LEU A CA 1
ATOM 824 C C . LEU A 1 102 ? -7.490 -12.134 9.569 1.00 96.25 102 LEU A C 1
ATOM 826 O O . LEU A 1 102 ? -7.367 -12.606 8.436 1.00 96.25 102 LEU A O 1
ATOM 830 N N . PRO A 1 103 ? -8.108 -12.837 10.543 1.00 95.25 103 PRO A N 1
ATOM 831 C CA . PRO A 1 103 ? -8.441 -14.262 10.408 1.00 95.25 103 PRO A CA 1
ATOM 832 C C . PRO A 1 103 ? -9.338 -14.593 9.209 1.00 95.25 103 PRO A C 1
ATOM 834 O O . PRO A 1 103 ? -9.112 -15.572 8.496 1.00 95.25 103 PRO A O 1
ATOM 837 N N . ASN A 1 104 ? -10.347 -13.754 8.956 1.00 94.25 104 ASN A N 1
ATOM 838 C CA . ASN A 1 104 ? -11.257 -13.939 7.825 1.00 94.25 104 ASN A CA 1
ATOM 839 C C . ASN A 1 104 ? -10.541 -13.747 6.484 1.00 94.25 104 ASN A C 1
ATOM 841 O O . ASN A 1 104 ? -10.846 -14.451 5.523 1.00 94.25 104 ASN A O 1
ATOM 845 N N . LEU A 1 105 ? -9.572 -12.828 6.433 1.00 95.81 105 LEU A N 1
ATOM 846 C CA . LEU A 1 105 ? -8.787 -12.588 5.231 1.00 95.81 105 LEU A CA 1
ATOM 847 C C . LEU A 1 105 ? -7.795 -13.728 4.993 1.00 95.81 105 LEU A C 1
ATOM 849 O O . LEU A 1 105 ? -7.734 -14.233 3.881 1.00 95.81 105 LEU A O 1
ATOM 853 N N . GLN A 1 106 ? -7.111 -14.217 6.029 1.00 95.81 106 GLN A N 1
ATOM 854 C CA . GLN A 1 106 ? -6.243 -15.400 5.939 1.00 95.81 106 GLN A CA 1
ATOM 855 C C . GLN A 1 106 ? -6.982 -16.622 5.387 1.00 95.81 106 GLN A C 1
ATOM 857 O O . GLN A 1 106 ? -6.477 -17.311 4.500 1.00 95.81 106 GLN A O 1
ATOM 862 N N . LYS A 1 107 ? -8.219 -16.856 5.846 1.00 96.06 107 LYS A N 1
ATOM 863 C CA . LYS A 1 107 ? -9.067 -17.926 5.310 1.00 96.06 107 LYS A CA 1
ATOM 864 C C . LYS A 1 107 ? -9.305 -17.767 3.804 1.00 96.06 107 LYS A C 1
ATOM 866 O O . LYS A 1 107 ? -9.242 -18.754 3.077 1.00 96.06 107 LYS A O 1
ATOM 871 N N . TYR A 1 108 ? -9.566 -16.546 3.337 1.00 95.00 108 TYR A N 1
ATOM 872 C CA . TYR A 1 108 ? -9.732 -16.268 1.911 1.00 95.00 108 TYR A CA 1
ATOM 873 C C . TYR A 1 108 ? -8.419 -16.447 1.140 1.00 95.00 108 TYR A C 1
ATOM 875 O O . TYR A 1 108 ? -8.399 -17.186 0.158 1.00 95.00 108 TYR A O 1
ATOM 883 N N . LEU A 1 109 ? -7.321 -15.849 1.614 1.00 93.12 109 LEU A N 1
ATOM 884 C CA . LEU A 1 109 ? -5.996 -15.921 0.989 1.00 93.12 109 LEU A CA 1
ATOM 885 C C . LEU A 1 109 ? -5.503 -17.365 0.818 1.00 93.12 109 LEU A C 1
ATOM 887 O O . LEU A 1 109 ? -4.894 -17.671 -0.200 1.00 93.12 109 LEU A O 1
ATOM 891 N N . GLY A 1 110 ? -5.819 -18.266 1.754 1.00 94.25 110 GLY A N 1
ATOM 892 C CA . GLY A 1 110 ? -5.489 -19.692 1.637 1.00 94.25 110 GLY A CA 1
ATOM 893 C C . GLY A 1 110 ? -6.320 -20.471 0.606 1.00 94.25 110 GLY A C 1
ATOM 894 O O . GLY A 1 110 ? -5.957 -21.592 0.263 1.00 94.25 110 GLY A O 1
ATOM 895 N N . SER A 1 111 ? -7.432 -19.907 0.124 1.00 95.81 111 SER A N 1
ATOM 896 C CA . SER A 1 111 ? -8.351 -20.556 -0.828 1.00 95.81 111 SER A CA 1
ATOM 897 C C . SER A 1 111 ? -8.449 -19.859 -2.187 1.00 95.81 111 SER A C 1
ATOM 899 O O . SER A 1 111 ? -8.998 -20.439 -3.125 1.00 95.81 111 SER A O 1
ATOM 901 N N . ARG A 1 112 ? -7.958 -18.616 -2.301 1.00 93.69 112 ARG A N 1
ATOM 902 C CA . ARG A 1 112 ? -8.060 -17.840 -3.540 1.00 93.69 112 ARG A CA 1
ATOM 903 C C . ARG A 1 112 ? -7.205 -18.476 -4.648 1.00 93.69 112 ARG A C 1
ATOM 905 O O . ARG A 1 112 ? -6.125 -18.987 -4.350 1.00 93.69 112 ARG A O 1
ATOM 912 N N . PRO A 1 113 ? -7.636 -18.422 -5.919 1.00 95.00 113 PRO A N 1
ATOM 913 C CA . PRO A 1 113 ? -6.801 -18.846 -7.036 1.00 95.00 113 PRO A CA 1
ATOM 914 C C . PRO A 1 113 ? -5.521 -18.011 -7.124 1.00 95.00 113 PRO A C 1
ATOM 916 O O . PRO A 1 113 ? -5.559 -16.794 -6.939 1.00 95.00 113 PRO A O 1
ATOM 919 N N . THR A 1 114 ? -4.401 -18.654 -7.447 1.00 90.12 114 THR A N 1
ATOM 920 C CA . THR A 1 114 ? -3.161 -17.946 -7.775 1.00 90.12 114 THR A CA 1
ATOM 921 C C . THR A 1 114 ? -3.273 -17.370 -9.179 1.00 90.12 114 THR A C 1
ATOM 923 O O . THR A 1 114 ? -3.416 -18.120 -10.146 1.00 90.12 114 THR A O 1
ATOM 926 N N . THR A 1 115 ? -3.182 -16.049 -9.290 1.00 87.00 115 THR A N 1
ATOM 927 C CA . THR A 1 115 ? -3.083 -15.336 -10.565 1.00 87.00 115 THR A CA 1
ATOM 928 C C . THR A 1 115 ? -1.710 -14.671 -10.697 1.00 87.00 115 THR A C 1
ATOM 930 O O . THR A 1 115 ? -1.049 -14.434 -9.684 1.00 87.00 115 THR A O 1
ATOM 933 N N . PRO A 1 116 ? -1.238 -14.403 -11.930 1.00 75.31 116 PRO A N 1
ATOM 934 C CA . PRO A 1 116 ? 0.012 -13.670 -12.151 1.00 75.31 116 PRO A CA 1
ATOM 935 C C . PRO A 1 116 ? -0.040 -12.218 -11.642 1.00 75.31 116 PRO A C 1
ATOM 937 O O . PRO A 1 116 ? 1.000 -11.652 -11.320 1.00 75.31 116 PRO A O 1
ATOM 940 N N . TRP A 1 117 ? -1.246 -11.646 -11.579 1.00 63.78 117 TRP A N 1
ATOM 941 C CA . TRP A 1 117 ? -1.618 -10.350 -11.008 1.00 63.78 117 TRP A CA 1
ATOM 942 C C . TRP A 1 117 ? -3.088 -10.387 -10.587 1.00 63.78 117 TRP A C 1
ATOM 944 O O . TRP A 1 117 ? -3.848 -11.221 -11.145 1.00 63.78 117 TRP A O 1
#

Organism: NCBI:txid227884

Sequence (117 aa):
MLAVGCEGIRSASNFIEDSKDKYDNLILEENYAKHFEPNVKQYLPVIIKLLKQSKSEFFADSGLTWVDFLVSEYFDSINGHAPELLKNYPELLEHSKKVHSLPNLQKYLGSRPTTPW

Radius of gyration: 22.38 Å; chains: 1; bounding box: 40×38×68 Å

Secondary structure (DSSP, 8-state):
---SHHHHHHHHHHHHHHHHHHHHHHHHHHHIIIIIHHHHHHHHHHHHHHHHHSSSSSSBTTB--HHHHHHHHHHHHHHHH-HHHHTT-HHHHHHHHHHHT-HHHHHHHTTSPP---

pLDDT: mean 86.22, std 12.3, range [37.41, 96.81]